Protein AF-A0AAU6C6D6-F1 (afdb_monomer)

Nearest PDB structures (foldseek):
  5wzw-assembly1_A  TM=3.842E-01  e=5.527E+00  Homo sapiens
  5thf-assembly1_B  TM=3.024E-01  e=4.524E+00  Influenza A virus (A/Hong Kong/1/1968(H3N2))
  6tvd-assembly2_L  TM=2.771E-01  e=9.428E+00  Influenza A virus

Radius of gyration: 27.12 Å; Cα contacts (8 Å, |Δi|>4): 34; chains: 1; bounding box: 51×80×41 Å

Solvent-accessible surface area (backbone atoms only — not comparable to full-atom values): 5953 Å² total; per-residue (Å²): 133,84,77,81,75,71,51,72,65,57,50,52,52,52,50,53,50,54,52,48,39,46,74,74,61,55,85,63,84,56,60,48,75,43,85,51,100,90,45,76,45,77,73,53,57,89,70,72,48,72,66,55,48,50,54,58,52,51,56,53,52,56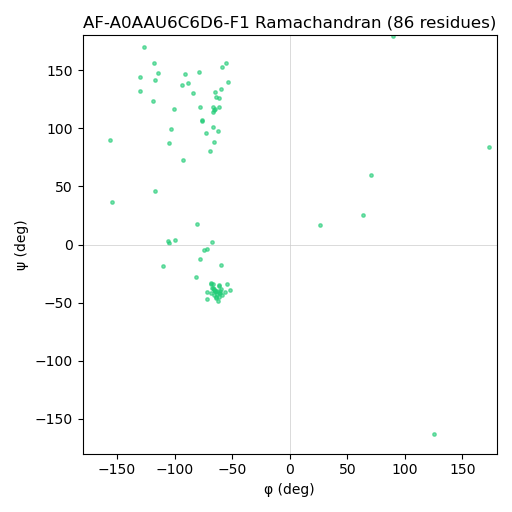,67,67,66,51,75,84,80,70,78,95,79,78,88,75,77,76,72,82,76,91,83,73,81,81,84,129

Secondary structure (DSSP, 8-state):
----PPPHHHHHHHHHHHHHHHHTT--SSSEEEEEETTEEEEEEES---HHHHHHHHHHHHHHHT-GGGS--------PPPS--PPP-

Foldseek 3Di:
DDDPPDDPVRVVVVVVVVVVCVVVPPPDPDWDWDQDPVGIDTPDHDDCDPVNVVVVVVVVVVVVPPPVPPDPDDPPPPDPDPDDDDDD

Structure (mmCIF, N/CA/C/O backbone):
data_AF-A0AAU6C6D6-F1
#
_entry.id   AF-A0AAU6C6D6-F1
#
loop_
_atom_site.group_PDB
_atom_site.id
_atom_site.type_sym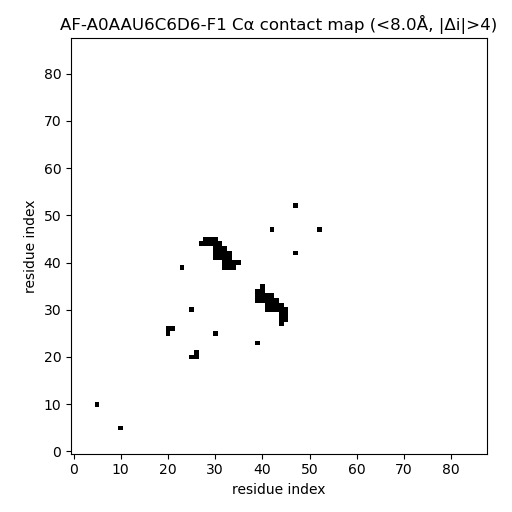bol
_atom_site.label_atom_id
_atom_site.label_alt_id
_atom_site.label_comp_id
_atom_site.label_asym_id
_atom_site.label_entity_id
_atom_site.label_seq_id
_atom_site.pdbx_PDB_ins_code
_atom_site.Cartn_x
_atom_site.Cartn_y
_atom_site.Cartn_z
_atom_site.occupancy
_atom_site.B_iso_or_equiv
_atom_site.auth_seq_id
_atom_site.auth_comp_id
_atom_site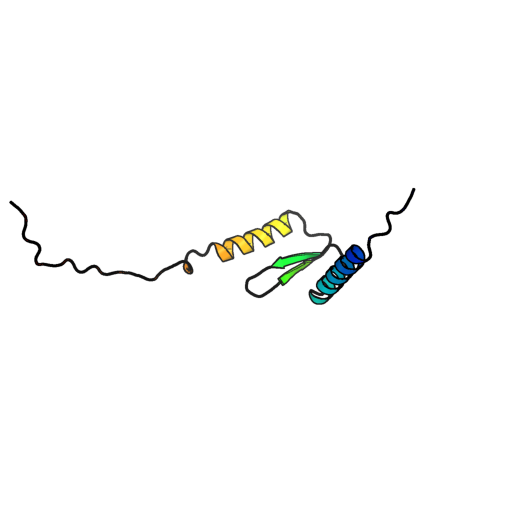.auth_asym_id
_atom_site.auth_atom_id
_atom_site.pdbx_PDB_model_num
ATOM 1 N N . MET A 1 1 ? 2.745 -19.895 -28.678 1.00 48.81 1 M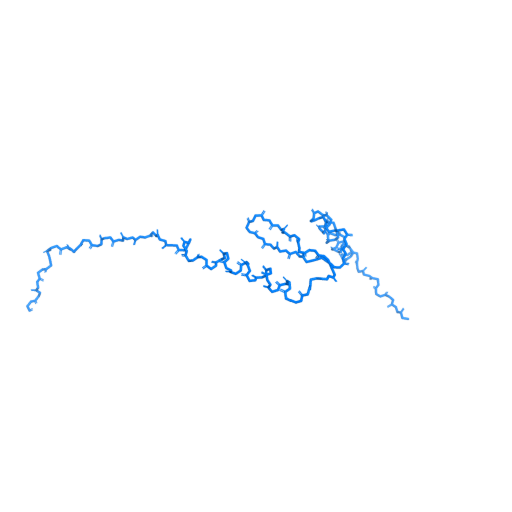ET A N 1
ATOM 2 C CA . MET A 1 1 ? 2.245 -18.675 -28.010 1.00 48.81 1 MET A CA 1
ATOM 3 C C . MET A 1 1 ? 3.446 -17.812 -27.685 1.00 48.81 1 MET A C 1
ATOM 5 O O . MET A 1 1 ? 4.317 -18.281 -26.966 1.00 48.81 1 MET A O 1
ATOM 9 N N . ALA A 1 2 ? 3.556 -16.631 -28.290 1.00 50.28 2 ALA A N 1
ATOM 10 C CA . ALA A 1 2 ? 4.656 -15.718 -28.001 1.00 50.28 2 ALA A CA 1
ATOM 11 C C . ALA A 1 2 ? 4.366 -15.022 -26.668 1.00 50.28 2 ALA A C 1
ATOM 13 O O . ALA A 1 2 ? 3.344 -14.351 -26.538 1.00 50.28 2 ALA A O 1
ATOM 14 N N . ALA A 1 3 ? 5.231 -15.217 -25.674 1.00 62.78 3 ALA A N 1
ATOM 15 C CA . ALA A 1 3 ? 5.234 -14.356 -24.506 1.00 62.78 3 ALA A CA 1
ATOM 16 C C . ALA A 1 3 ? 5.648 -12.964 -24.990 1.00 62.78 3 ALA A C 1
ATOM 18 O O . ALA A 1 3 ? 6.756 -12.797 -25.502 1.00 62.78 3 ALA A O 1
ATOM 19 N N . THR A 1 4 ? 4.753 -11.983 -24.885 1.00 68.12 4 THR A N 1
ATOM 20 C CA . THR A 1 4 ? 5.134 -10.577 -25.019 1.00 68.12 4 THR A CA 1
ATOM 21 C C . THR A 1 4 ? 6.100 -10.293 -23.885 1.00 68.12 4 THR A C 1
ATOM 23 O O . THR A 1 4 ? 5.696 -10.115 -22.738 1.00 68.12 4 THR A O 1
ATOM 26 N N . VAL A 1 5 ? 7.392 -10.341 -24.195 1.00 67.06 5 VAL A N 1
ATOM 27 C CA . VAL A 1 5 ? 8.428 -9.921 -23.263 1.00 67.06 5 VAL A CA 1
ATOM 28 C C . VAL A 1 5 ? 8.167 -8.445 -22.998 1.00 67.06 5 VAL A C 1
ATOM 30 O O . VAL A 1 5 ? 8.123 -7.643 -23.934 1.00 67.06 5 VAL A O 1
ATOM 33 N N . ALA A 1 6 ? 7.895 -8.116 -21.736 1.00 73.44 6 ALA A N 1
ATOM 34 C CA . ALA A 1 6 ? 7.625 -6.752 -21.319 1.00 73.44 6 ALA A CA 1
ATOM 35 C C . ALA A 1 6 ? 8.775 -5.844 -21.773 1.00 73.44 6 ALA A C 1
ATOM 37 O O . ALA A 1 6 ? 9.945 -6.235 -21.732 1.00 73.44 6 ALA A O 1
ATOM 38 N N . SER A 1 7 ? 8.437 -4.641 -22.238 1.00 85.31 7 SER A N 1
ATOM 39 C CA . SER A 1 7 ? 9.459 -3.675 -22.628 1.00 85.31 7 SER A CA 1
ATOM 40 C C . SER A 1 7 ? 10.375 -3.367 -21.430 1.00 85.31 7 SER A C 1
ATOM 42 O O . SER A 1 7 ? 9.919 -3.444 -20.285 1.00 85.31 7 SER A O 1
ATOM 44 N N . PRO A 1 8 ? 11.641 -2.974 -21.650 1.00 87.50 8 PRO A N 1
ATOM 45 C CA . PRO A 1 8 ? 12.528 -2.589 -20.553 1.00 87.50 8 PRO A CA 1
ATOM 46 C C . PRO A 1 8 ? 11.942 -1.486 -19.659 1.00 87.50 8 PRO A C 1
ATOM 48 O O . PRO A 1 8 ? 12.140 -1.511 -18.449 1.00 87.50 8 PRO A O 1
ATOM 51 N N . ALA A 1 9 ? 11.173 -0.558 -20.238 1.00 90.50 9 ALA A N 1
ATOM 52 C CA . ALA A 1 9 ? 10.478 0.486 -19.488 1.00 90.50 9 ALA A CA 1
ATOM 53 C C . ALA A 1 9 ? 9.418 -0.102 -18.542 1.00 90.50 9 ALA A C 1
ATOM 55 O O . ALA A 1 9 ? 9.389 0.237 -17.366 1.00 90.50 9 ALA A O 1
ATOM 56 N N . THR A 1 10 ? 8.620 -1.056 -19.026 1.00 89.38 10 THR A N 1
ATOM 57 C CA . THR A 1 10 ? 7.614 -1.759 -18.214 1.00 89.38 10 THR A CA 1
ATOM 58 C C . THR A 1 10 ? 8.249 -2.535 -17.058 1.00 89.38 10 THR A C 1
ATOM 60 O O . THR A 1 10 ? 7.678 -2.604 -15.974 1.00 89.38 10 THR A O 1
ATOM 63 N N . LEU A 1 11 ? 9.437 -3.114 -17.264 1.00 90.56 11 LEU A N 1
ATOM 64 C CA . LEU A 1 11 ? 10.174 -3.780 -16.187 1.00 90.56 11 LEU A CA 1
ATOM 65 C C . LEU A 1 11 ? 10.679 -2.785 -15.134 1.00 90.56 11 LEU A C 1
ATOM 67 O O . LEU A 1 11 ? 10.564 -3.068 -13.946 1.00 90.56 11 LEU A O 1
ATOM 71 N N . ALA A 1 12 ? 11.192 -1.626 -15.555 1.00 93.06 12 ALA A N 1
ATOM 72 C CA . ALA A 1 12 ? 11.659 -0.584 -14.640 1.00 93.06 12 ALA A CA 1
ATOM 73 C C . ALA A 1 12 ? 10.516 0.018 -13.804 1.00 93.06 12 ALA A C 1
ATOM 75 O O . ALA A 1 12 ? 10.689 0.251 -12.609 1.00 93.06 12 ALA A O 1
ATOM 76 N N . GLU A 1 13 ? 9.343 0.231 -14.408 1.00 91.81 13 GLU A N 1
ATOM 77 C CA . GLU A 1 13 ? 8.132 0.668 -13.698 1.00 91.81 13 GLU A CA 1
ATOM 78 C C . GLU A 1 13 ? 7.696 -0.372 -12.660 1.00 91.81 13 GLU A C 1
ATOM 80 O O . GLU A 1 13 ? 7.520 -0.042 -11.490 1.00 91.81 13 GLU A O 1
ATOM 85 N N . ALA A 1 14 ? 7.625 -1.648 -13.053 1.00 91.50 14 ALA A N 1
ATOM 86 C CA . ALA A 1 14 ? 7.268 -2.723 -12.133 1.00 91.50 14 ALA A CA 1
ATOM 87 C C . ALA A 1 14 ? 8.265 -2.848 -10.967 1.00 91.50 14 ALA A C 1
ATOM 89 O O . ALA A 1 14 ? 7.862 -3.036 -9.820 1.00 91.50 14 ALA A O 1
ATOM 90 N N . GLU A 1 15 ? 9.569 -2.736 -11.233 1.00 94.56 15 GLU A N 1
ATOM 91 C CA . GLU A 1 15 ? 10.593 -2.748 -10.186 1.00 94.56 15 GLU A CA 1
ATOM 92 C C . GLU A 1 15 ? 10.422 -1.574 -9.215 1.00 94.56 15 GLU A C 1
ATOM 94 O O . GLU A 1 15 ? 10.463 -1.777 -7.998 1.00 94.56 15 GLU A O 1
ATOM 99 N N . ALA A 1 16 ? 10.181 -0.365 -9.731 1.00 94.94 16 ALA A N 1
ATOM 100 C CA . ALA A 1 16 ? 9.926 0.810 -8.906 1.00 94.94 16 ALA A CA 1
ATOM 101 C C . ALA A 1 16 ? 8.705 0.606 -7.994 1.00 94.94 16 ALA A C 1
ATOM 103 O O . ALA A 1 16 ? 8.791 0.884 -6.796 1.00 94.94 16 ALA A O 1
ATOM 104 N N . ASP A 1 17 ? 7.619 0.039 -8.523 1.00 91.50 17 ASP A N 1
ATOM 105 C CA . ASP A 1 17 ? 6.408 -0.268 -7.757 1.00 91.50 17 ASP A CA 1
ATOM 106 C C . ASP A 1 17 ? 6.666 -1.308 -6.654 1.00 91.50 17 ASP A C 1
ATOM 108 O O . ASP A 1 17 ? 6.224 -1.142 -5.513 1.00 91.50 17 ASP A O 1
ATOM 112 N N . PHE A 1 18 ? 7.434 -2.366 -6.941 1.00 91.50 18 PHE A N 1
ATOM 113 C CA . PHE A 1 18 ? 7.813 -3.361 -5.930 1.00 91.50 18 PHE A CA 1
ATOM 114 C C . PHE A 1 18 ? 8.699 -2.771 -4.829 1.00 91.50 18 PHE A C 1
ATOM 116 O O . PHE A 1 18 ? 8.546 -3.113 -3.652 1.00 91.50 18 PHE A O 1
ATOM 123 N N . LEU A 1 19 ? 9.637 -1.895 -5.189 1.00 94.44 19 LEU A N 1
ATOM 124 C CA . LEU A 1 19 ? 10.480 -1.202 -4.218 1.00 94.44 19 LEU A CA 1
ATOM 125 C C . LEU A 1 19 ? 9.653 -0.267 -3.337 1.00 94.44 19 LEU A C 1
ATOM 127 O O . LEU A 1 19 ? 9.877 -0.216 -2.126 1.00 94.44 19 LEU A O 1
ATOM 131 N N . GLU A 1 20 ? 8.678 0.427 -3.914 1.00 91.75 20 GLU A N 1
ATOM 132 C CA . GLU A 1 20 ? 7.774 1.286 -3.162 1.00 91.75 20 GLU A CA 1
ATOM 133 C C . GLU A 1 20 ? 6.892 0.472 -2.208 1.00 91.75 20 GLU A C 1
ATOM 135 O O . GLU A 1 20 ? 6.808 0.793 -1.023 1.00 91.75 20 GLU A O 1
ATOM 140 N N . ALA A 1 21 ? 6.348 -0.663 -2.656 1.00 89.31 21 ALA A N 1
ATOM 141 C CA . ALA A 1 21 ? 5.617 -1.584 -1.789 1.00 89.31 21 ALA A CA 1
ATOM 142 C C . ALA A 1 21 ? 6.467 -2.038 -0.585 1.00 89.31 21 ALA A C 1
ATOM 144 O O . ALA A 1 21 ? 5.985 -2.042 0.549 1.00 89.31 21 ALA A O 1
ATOM 145 N N . ARG A 1 22 ? 7.759 -2.329 -0.794 1.00 90.12 22 ARG A N 1
ATOM 146 C CA . ARG A 1 22 ? 8.699 -2.670 0.290 1.00 90.12 22 ARG A CA 1
ATOM 147 C C . ARG A 1 22 ? 9.015 -1.503 1.218 1.00 90.12 22 ARG A C 1
ATOM 149 O O . ARG A 1 22 ? 9.201 -1.729 2.409 1.00 90.12 22 ARG A O 1
ATOM 156 N N . ARG A 1 23 ? 9.069 -0.264 0.725 1.00 90.62 23 ARG A N 1
ATOM 157 C CA . ARG A 1 23 ? 9.228 0.931 1.581 1.00 90.62 23 ARG A CA 1
ATOM 158 C C . ARG A 1 23 ? 8.005 1.166 2.450 1.00 90.62 23 ARG A C 1
ATOM 160 O O . ARG A 1 23 ? 8.135 1.488 3.626 1.00 90.62 23 ARG A O 1
ATOM 167 N N . LEU A 1 24 ? 6.830 0.898 1.893 1.00 88.06 24 LEU A N 1
ATOM 168 C CA . LEU A 1 24 ? 5.571 0.835 2.625 1.00 88.06 24 LEU A CA 1
ATOM 169 C C . LEU A 1 24 ? 5.486 -0.417 3.512 1.00 88.06 24 LEU A C 1
ATOM 171 O O . LEU A 1 24 ? 4.523 -0.549 4.262 1.00 88.06 24 LEU A O 1
ATOM 175 N N . GLY A 1 25 ? 6.500 -1.294 3.448 1.00 88.44 25 GLY A N 1
ATOM 176 C CA . GLY A 1 25 ? 6.740 -2.556 4.156 1.00 88.44 25 GLY A CA 1
ATOM 177 C C . GLY A 1 25 ? 5.724 -3.660 3.882 1.00 88.44 25 GLY A C 1
ATOM 178 O O . GLY A 1 25 ? 5.537 -4.535 4.724 1.00 88.44 25 GLY A O 1
ATOM 179 N N . ILE A 1 26 ? 5.075 -3.615 2.723 1.00 87.69 26 ILE A N 1
ATOM 180 C CA . ILE A 1 26 ? 4.284 -4.721 2.192 1.00 87.69 26 ILE A CA 1
ATOM 181 C C . ILE A 1 26 ? 5.240 -5.870 1.857 1.00 87.69 26 ILE A C 1
ATOM 183 O O . ILE A 1 26 ? 6.087 -5.762 0.971 1.00 87.69 26 ILE A O 1
ATOM 187 N N . ASP A 1 27 ? 5.094 -6.966 2.586 1.00 86.94 27 ASP A N 1
ATOM 188 C CA . ASP A 1 27 ? 5.858 -8.208 2.462 1.00 86.94 27 ASP A CA 1
ATOM 189 C C . ASP A 1 27 ? 5.012 -9.369 1.913 1.00 86.94 27 ASP A C 1
ATOM 191 O O . ASP A 1 27 ? 5.559 -10.331 1.374 1.00 86.94 27 ASP A O 1
ATOM 195 N N . ALA A 1 28 ? 3.682 -9.252 1.986 1.00 83.06 28 ALA A N 1
ATOM 1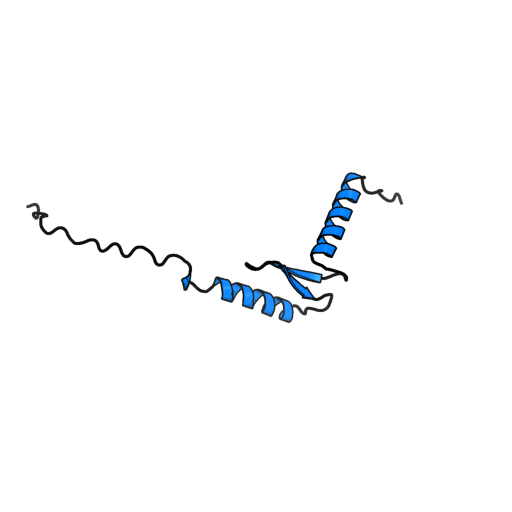96 C CA . ALA A 1 28 ? 2.724 -10.201 1.435 1.00 83.06 28 ALA A CA 1
ATOM 197 C C . ALA A 1 28 ? 1.651 -9.507 0.579 1.00 83.06 28 ALA A C 1
ATOM 199 O O . ALA A 1 28 ? 1.177 -8.408 0.885 1.00 83.06 28 ALA A O 1
ATOM 200 N N . HIS A 1 29 ? 1.231 -10.186 -0.489 1.00 77.50 29 HIS A N 1
ATOM 201 C CA . HIS A 1 29 ? 0.175 -9.718 -1.385 1.00 77.50 29 HIS A CA 1
ATOM 202 C C . HIS A 1 29 ? -1.062 -10.624 -1.318 1.00 77.50 29 HIS A C 1
ATOM 204 O O . HIS A 1 29 ? -0.913 -11.840 -1.180 1.00 77.50 29 HIS A O 1
ATOM 210 N N . PRO A 1 30 ? -2.271 -10.061 -1.501 1.00 79.88 30 PRO A N 1
ATOM 211 C CA . PRO A 1 30 ? -2.602 -8.636 -1.570 1.00 79.88 30 PRO A CA 1
ATOM 212 C C . PRO A 1 30 ? -2.667 -8.003 -0.174 1.00 79.88 30 PRO A C 1
ATOM 214 O O . PRO A 1 30 ? -3.078 -8.661 0.778 1.00 79.88 30 PRO A O 1
ATOM 217 N N . THR A 1 31 ? -2.319 -6.717 -0.085 1.00 84.00 31 THR A N 1
ATOM 218 C CA . THR A 1 31 ? -2.420 -5.887 1.126 1.00 84.00 31 THR A CA 1
ATOM 219 C C . THR A 1 31 ? -3.138 -4.588 0.781 1.00 84.00 31 THR A C 1
ATOM 221 O O . THR A 1 31 ? -2.789 -3.940 -0.205 1.00 84.00 31 THR A O 1
ATOM 224 N N . LEU A 1 32 ? -4.128 -4.201 1.589 1.00 84.56 32 LEU A N 1
ATOM 225 C CA . LEU A 1 32 ? -4.817 -2.921 1.432 1.00 84.56 32 LEU A CA 1
ATOM 226 C C . LEU A 1 32 ? -4.105 -1.815 2.217 1.00 84.56 32 LEU A C 1
ATOM 228 O O . LEU A 1 32 ? -3.686 -2.009 3.361 1.00 84.56 32 LEU A O 1
ATOM 232 N N . LEU A 1 33 ? -4.006 -0.640 1.599 1.00 84.88 33 LEU A N 1
ATOM 233 C CA . LEU A 1 33 ? -3.412 0.560 2.180 1.00 84.88 33 LEU A CA 1
ATOM 234 C C . LEU A 1 33 ? -4.461 1.665 2.307 1.00 84.88 33 LEU A C 1
ATOM 236 O O . LEU A 1 33 ? -5.278 1.862 1.408 1.00 84.88 33 LEU A O 1
ATOM 240 N N . ARG A 1 34 ? -4.403 2.420 3.405 1.00 83.19 34 ARG A N 1
ATOM 241 C CA . ARG A 1 34 ? -5.229 3.602 3.653 1.00 83.19 34 ARG A CA 1
ATOM 242 C C . ARG A 1 34 ? -4.346 4.830 3.802 1.00 83.19 34 ARG A C 1
ATOM 244 O O . ARG A 1 34 ? -3.513 4.887 4.698 1.00 83.19 34 ARG A O 1
ATOM 251 N N . ASN A 1 35 ? -4.587 5.849 2.987 1.00 83.19 35 ASN A N 1
ATOM 252 C CA . ASN A 1 35 ? -3.933 7.144 3.153 1.00 83.19 35 ASN A CA 1
ATOM 253 C C . ASN A 1 35 ? -4.687 8.000 4.174 1.00 83.19 35 ASN A C 1
ATOM 255 O O . ASN A 1 35 ? -5.902 8.168 4.086 1.00 83.19 35 ASN A O 1
ATOM 259 N N . THR A 1 36 ? -3.953 8.548 5.134 1.00 78.19 36 THR A N 1
ATOM 260 C CA . THR A 1 36 ? -4.456 9.438 6.183 1.00 78.19 36 THR A CA 1
ATOM 261 C C . THR A 1 36 ? -3.646 10.731 6.213 1.00 78.19 36 THR A C 1
ATOM 263 O O . THR A 1 36 ? -2.577 10.823 5.609 1.00 78.19 36 THR A O 1
ATOM 266 N N . ALA A 1 37 ? -4.111 11.725 6.973 1.00 81.81 37 ALA A N 1
ATOM 267 C CA . ALA A 1 37 ? -3.354 12.957 7.206 1.00 81.81 37 ALA A CA 1
ATOM 268 C C . ALA A 1 37 ? -1.987 12.720 7.887 1.00 81.81 37 ALA A C 1
ATOM 270 O O . ALA A 1 37 ? -1.128 13.597 7.845 1.00 81.81 37 ALA A O 1
ATOM 271 N N . HIS A 1 38 ? -1.782 11.552 8.506 1.00 79.56 38 HIS A N 1
ATOM 272 C CA . HIS A 1 38 ? -0.561 11.197 9.230 1.00 79.56 38 HIS A CA 1
ATOM 273 C C . HIS A 1 38 ? 0.339 10.216 8.466 1.00 79.56 38 HIS A C 1
ATOM 275 O O . HIS A 1 38 ? 1.393 9.843 8.974 1.00 79.56 38 HIS A O 1
ATOM 281 N N . GLY A 1 39 ? -0.051 9.818 7.251 1.00 82.75 39 GLY A N 1
ATOM 282 C CA . GLY A 1 39 ? 0.676 8.849 6.434 1.00 82.75 39 GLY A CA 1
ATOM 283 C C . GLY A 1 39 ? -0.198 7.678 5.998 1.00 82.75 39 GLY A C 1
ATOM 284 O O . GLY A 1 39 ? -1.429 7.749 6.030 1.00 82.75 39 GLY A O 1
ATOM 285 N N . THR A 1 40 ? 0.447 6.604 5.561 1.00 84.62 40 THR A N 1
ATOM 286 C CA . THR A 1 40 ? -0.221 5.423 5.011 1.00 84.62 40 THR A CA 1
ATOM 287 C C . THR A 1 40 ? -0.306 4.313 6.057 1.00 84.62 40 THR A C 1
ATOM 289 O O . THR A 1 40 ? 0.713 3.768 6.476 1.00 84.62 40 THR A O 1
ATOM 292 N N . ASP A 1 41 ? -1.530 3.952 6.440 1.00 82.56 41 ASP A N 1
ATOM 293 C CA . ASP A 1 41 ? -1.829 2.821 7.319 1.00 82.56 41 ASP A CA 1
ATOM 294 C C . ASP A 1 41 ? -2.059 1.550 6.490 1.00 82.56 41 ASP A C 1
ATOM 296 O O . ASP A 1 41 ? -2.643 1.598 5.404 1.00 82.56 41 ASP A O 1
ATOM 300 N N . ARG A 1 42 ? -1.673 0.384 7.017 1.00 81.94 42 ARG A N 1
ATOM 301 C CA . ARG A 1 42 ? -2.012 -0.913 6.410 1.00 81.94 42 ARG A CA 1
ATOM 302 C C . A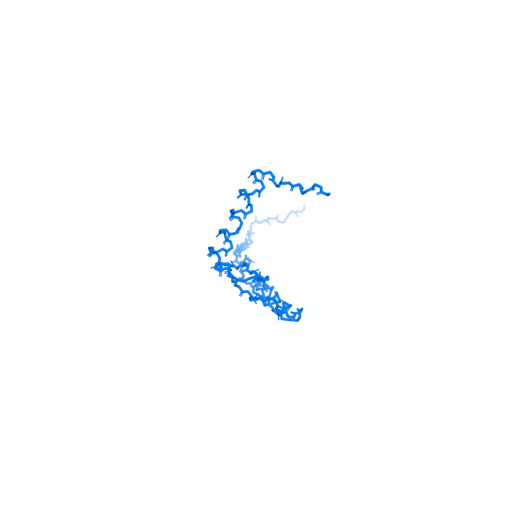RG A 1 42 ? -3.280 -1.478 7.028 1.00 81.94 42 ARG A C 1
ATOM 304 O O . ARG A 1 42 ? -3.419 -1.485 8.246 1.00 81.94 42 ARG A O 1
ATOM 311 N N . LEU A 1 43 ? -4.156 -2.023 6.191 1.00 76.12 43 LEU A N 1
ATOM 312 C CA . LEU A 1 43 ? -5.393 -2.685 6.618 1.00 76.12 43 LEU A CA 1
ATOM 313 C C . LEU A 1 43 ? -5.272 -4.225 6.651 1.00 76.12 43 LEU A C 1
ATOM 315 O O . LEU A 1 43 ? -6.243 -4.910 6.948 1.00 76.12 43 LEU A O 1
ATOM 319 N N . GLY A 1 44 ? -4.079 -4.775 6.387 1.00 68.19 44 GLY A N 1
ATOM 320 C CA . GLY A 1 44 ? -3.817 -6.222 6.372 1.00 68.19 44 GLY A CA 1
ATOM 321 C C . GLY A 1 44 ? -4.038 -6.881 5.003 1.00 68.19 44 GLY A C 1
ATOM 322 O O . GLY A 1 44 ? -4.364 -6.204 4.023 1.00 68.19 44 GLY A O 1
ATOM 323 N N . GLY A 1 45 ? -3.798 -8.198 4.931 1.00 66.19 45 GLY A N 1
ATOM 324 C CA . GLY A 1 45 ? -3.808 -8.977 3.685 1.00 66.19 45 GLY A CA 1
ATOM 325 C C . GLY A 1 45 ? -4.857 -10.096 3.603 1.00 66.19 45 GLY A C 1
ATOM 326 O O . GLY A 1 45 ? -5.340 -10.567 4.628 1.00 66.19 45 GLY A O 1
ATOM 327 N N . LEU A 1 46 ? -5.211 -10.457 2.356 1.00 56.38 46 LEU A N 1
ATOM 328 C CA . LEU A 1 46 ? -6.173 -11.463 1.828 1.00 56.38 46 LEU A CA 1
ATOM 329 C C . LEU A 1 46 ? -7.401 -11.888 2.678 1.00 56.38 46 LEU A C 1
ATOM 331 O O . LEU A 1 46 ? -7.988 -12.906 2.356 1.00 56.38 46 LEU A O 1
ATOM 335 N N . VAL A 1 47 ? -7.857 -11.199 3.728 1.00 56.38 47 VAL A N 1
ATOM 336 C CA . VAL A 1 47 ? -9.131 -11.564 4.398 1.00 56.38 47 VAL A CA 1
ATOM 337 C C . VAL A 1 47 ? -9.806 -10.384 5.112 1.00 56.38 47 VAL A C 1
ATOM 339 O O . VAL A 1 47 ? -10.416 -10.547 6.166 1.00 56.38 47 VAL A O 1
ATOM 342 N N . THR A 1 48 ? -9.746 -9.167 4.573 1.00 60.78 48 THR A N 1
ATOM 343 C CA . THR A 1 48 ? -10.715 -8.149 5.009 1.00 60.78 48 THR A CA 1
ATOM 344 C C . THR A 1 48 ? -12.045 -8.471 4.333 1.00 60.78 48 THR A C 1
ATOM 346 O O . THR A 1 48 ? -12.167 -8.310 3.118 1.00 60.78 48 THR A O 1
ATOM 349 N N . SER A 1 49 ? -13.029 -8.972 5.087 1.00 68.44 49 SER A N 1
ATOM 350 C CA . SER A 1 49 ? -14.406 -9.064 4.588 1.00 68.44 49 SER A CA 1
ATOM 351 C C . SER A 1 49 ? -14.879 -7.683 4.121 1.00 68.44 49 SER A C 1
ATOM 353 O O . SER A 1 49 ? -14.357 -6.661 4.575 1.00 68.44 49 SER A O 1
ATOM 355 N N . ALA A 1 50 ? -15.870 -7.636 3.226 1.00 71.94 50 ALA A N 1
ATOM 356 C CA . ALA A 1 50 ? -16.458 -6.367 2.791 1.00 71.94 50 ALA A CA 1
ATOM 357 C C . ALA A 1 50 ? -16.894 -5.510 3.997 1.00 71.94 50 ALA A C 1
ATOM 359 O O . ALA A 1 50 ? -16.591 -4.324 4.039 1.00 71.94 50 ALA A O 1
ATOM 360 N N . ASP A 1 51 ? -17.452 -6.138 5.037 1.00 72.12 51 ASP A N 1
ATOM 361 C CA . ASP A 1 51 ? -17.837 -5.457 6.279 1.00 72.12 51 ASP A CA 1
ATOM 362 C C . ASP A 1 51 ? -16.647 -4.846 7.035 1.00 72.12 51 ASP A C 1
ATOM 364 O O . ASP A 1 51 ? -16.749 -3.747 7.580 1.00 72.12 51 ASP A O 1
ATOM 368 N N . ALA A 1 52 ? -15.504 -5.541 7.083 1.00 70.69 52 ALA A N 1
ATOM 369 C CA . ALA A 1 52 ? -14.295 -5.010 7.708 1.00 70.69 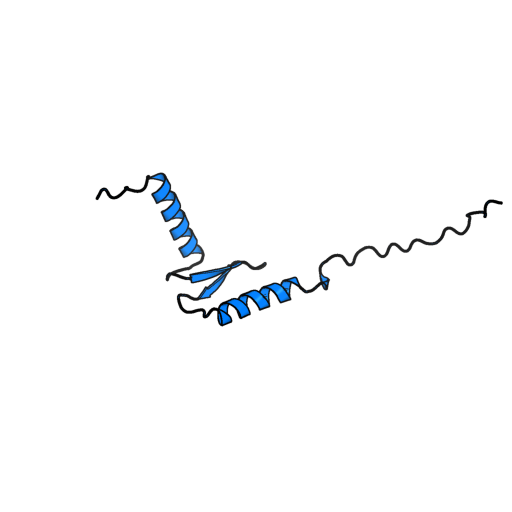52 ALA A CA 1
ATOM 370 C C . ALA A 1 52 ? -13.765 -3.798 6.926 1.00 70.69 52 ALA A C 1
ATOM 372 O O . ALA A 1 52 ? -13.356 -2.799 7.520 1.00 70.69 52 ALA A O 1
ATOM 373 N N . LEU A 1 53 ? -13.828 -3.851 5.592 1.00 74.31 53 LEU A N 1
ATOM 374 C CA . LEU A 1 53 ? -13.480 -2.716 4.742 1.00 74.31 53 LEU A CA 1
ATOM 375 C C . LEU A 1 53 ? -14.435 -1.533 4.964 1.00 74.31 53 LEU A C 1
ATOM 377 O O . LEU A 1 53 ? -13.969 -0.411 5.165 1.00 74.31 53 LEU A O 1
ATOM 381 N N . ASP A 1 54 ? -15.745 -1.779 5.000 1.00 75.00 54 ASP A N 1
ATOM 382 C CA . ASP A 1 54 ? -16.758 -0.743 5.211 1.00 75.00 54 ASP A CA 1
ATOM 383 C C . ASP A 1 54 ? -16.587 -0.043 6.565 1.00 75.00 54 ASP A C 1
ATOM 385 O O . ASP A 1 54 ? -16.653 1.185 6.637 1.00 75.00 54 ASP A O 1
ATOM 389 N N . GLN A 1 55 ? -16.261 -0.778 7.633 1.00 71.25 55 GLN A N 1
ATOM 390 C CA . GLN A 1 55 ? -15.941 -0.188 8.941 1.00 71.25 55 GLN A CA 1
ATOM 391 C C . GLN A 1 55 ? -14.703 0.725 8.882 1.00 71.25 55 GLN A C 1
ATOM 393 O O . GLN A 1 55 ? -14.703 1.830 9.445 1.00 71.25 55 GLN A O 1
ATOM 398 N N . HIS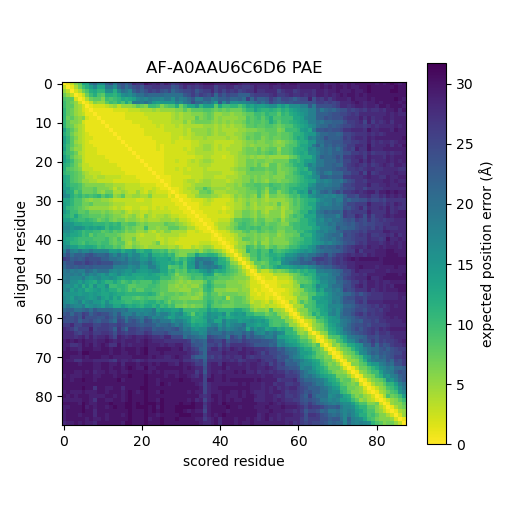 A 1 56 ? -13.652 0.310 8.168 1.00 70.75 56 HIS A N 1
ATOM 399 C CA . HIS A 1 56 ? -12.445 1.121 7.988 1.00 70.75 56 HIS A CA 1
ATOM 400 C C . HIS A 1 56 ? -12.703 2.392 7.161 1.00 70.75 56 HIS A C 1
ATOM 402 O O . HIS A 1 56 ? -12.167 3.463 7.481 1.00 70.75 56 HIS A O 1
ATOM 408 N N . VAL A 1 57 ? -13.553 2.312 6.133 1.00 72.25 57 VAL A N 1
ATOM 409 C CA . VAL A 1 57 ? -13.935 3.465 5.304 1.00 72.25 57 VAL A CA 1
ATOM 410 C C . VAL A 1 57 ? -14.855 4.414 6.078 1.00 72.25 57 VAL A C 1
ATOM 412 O O . VAL A 1 57 ? -14.582 5.613 6.131 1.00 72.25 57 VAL A O 1
ATOM 415 N N . ALA A 1 58 ? -15.881 3.901 6.763 1.00 70.50 58 ALA A N 1
ATOM 416 C CA . ALA A 1 58 ? -16.831 4.703 7.538 1.00 70.50 58 ALA A CA 1
ATOM 417 C C . ALA A 1 58 ? -16.152 5.521 8.652 1.00 70.50 58 ALA A C 1
ATOM 419 O O . ALA A 1 58 ? -16.485 6.691 8.861 1.00 70.50 58 ALA A O 1
ATOM 420 N N . THR A 1 59 ? -15.138 4.949 9.310 1.00 61.88 59 THR A N 1
ATOM 421 C CA . THR A 1 59 ? -14.328 5.652 10.323 1.00 61.88 59 THR A CA 1
ATOM 422 C C . THR A 1 59 ? -13.587 6.858 9.726 1.00 61.88 59 THR A C 1
ATOM 424 O O . THR A 1 59 ? -13.453 7.900 10.366 1.00 61.88 59 THR A O 1
ATOM 427 N N . THR A 1 60 ? -13.147 6.750 8.470 1.00 59.66 60 THR A N 1
ATOM 428 C CA . THR A 1 60 ? -12.462 7.830 7.739 1.00 59.66 60 THR A CA 1
ATOM 429 C C . THR A 1 60 ? -13.431 8.954 7.359 1.00 59.66 60 THR A C 1
ATOM 431 O O . THR A 1 60 ? -13.116 10.132 7.528 1.00 59.66 60 THR A O 1
ATOM 434 N N . THR A 1 61 ? -14.643 8.607 6.917 1.00 57.19 61 THR A N 1
ATOM 435 C CA . THR A 1 61 ? -15.682 9.588 6.568 1.00 57.19 61 THR A CA 1
ATOM 436 C C . THR A 1 61 ? -16.162 10.368 7.793 1.00 57.19 61 THR A C 1
ATOM 438 O O . THR A 1 61 ? -16.349 11.579 7.700 1.00 57.19 61 THR A O 1
ATOM 441 N N . ALA A 1 62 ? -16.297 9.729 8.960 1.00 55.31 62 ALA A N 1
ATOM 442 C CA . ALA A 1 62 ? -16.665 10.405 10.209 1.00 55.31 62 ALA A CA 1
ATOM 443 C C . ALA A 1 62 ? -15.576 11.375 10.715 1.00 55.31 62 ALA A C 1
ATOM 445 O O . ALA A 1 62 ? -15.896 12.435 11.253 1.00 55.31 62 ALA A O 1
ATOM 446 N N . ALA A 1 63 ? -14.294 11.053 10.497 1.00 51.72 63 ALA A N 1
ATOM 447 C CA . ALA A 1 63 ? -13.173 11.929 10.844 1.00 51.72 63 ALA A CA 1
ATOM 448 C C . ALA A 1 63 ? -13.118 13.197 9.969 1.00 51.72 63 ALA A C 1
ATOM 450 O O . ALA A 1 63 ? -12.761 14.266 10.458 1.00 51.72 63 ALA A O 1
ATOM 451 N N . TRP A 1 64 ? -13.528 13.106 8.700 1.00 43.91 64 TRP A N 1
ATOM 452 C CA . TRP A 1 64 ? -13.670 14.273 7.819 1.00 43.91 64 TRP A CA 1
ATOM 453 C C . TRP A 1 64 ? -14.998 15.016 8.047 1.00 43.91 64 TRP A C 1
ATOM 455 O O . TRP A 1 64 ? -15.082 16.230 7.892 1.00 43.91 64 TRP A O 1
ATOM 465 N N . SER A 1 65 ? -16.036 14.308 8.491 1.00 49.88 65 SER A N 1
ATOM 466 C CA . SER A 1 65 ? -17.366 14.875 8.745 1.00 49.88 65 SER A CA 1
ATOM 467 C C . SER A 1 65 ? -17.488 15.600 10.090 1.00 49.88 65 SER A C 1
ATOM 469 O O . SER A 1 65 ? -18.608 15.850 10.523 1.00 49.88 65 SER A O 1
ATOM 471 N N . HIS A 1 66 ? -16.386 15.977 10.751 1.00 40.84 66 HIS A N 1
ATOM 472 C CA . HIS A 1 66 ? -16.440 17.037 11.761 1.00 40.84 66 HIS A CA 1
ATOM 473 C C . HIS A 1 66 ? -16.528 18.396 11.044 1.00 40.84 66 HIS A C 1
ATOM 475 O O . HIS A 1 66 ? -15.514 18.883 10.539 1.00 40.84 66 HIS A O 1
ATOM 481 N N . PRO A 1 67 ? -17.693 19.076 11.032 1.00 48.12 67 PRO A N 1
ATOM 482 C CA . PRO A 1 67 ? -17.819 20.408 10.437 1.00 48.12 67 PRO A CA 1
ATOM 483 C C . PRO A 1 67 ? -17.045 21.499 11.204 1.00 48.12 67 PRO A C 1
ATOM 485 O O . PRO A 1 67 ? -17.087 22.665 10.826 1.00 48.12 67 PRO A O 1
ATOM 488 N N . SER A 1 68 ? -16.317 21.163 12.271 1.00 52.84 68 SER A N 1
ATOM 489 C CA . SER A 1 68 ? -15.685 22.133 13.174 1.00 52.84 68 SER A CA 1
ATOM 490 C C . SER A 1 68 ? -14.386 22.757 12.645 1.00 52.84 68 SER A C 1
ATOM 492 O O . SER A 1 68 ? -13.914 23.730 13.223 1.00 52.84 68 SER A O 1
ATOM 494 N N . ALA A 1 69 ? -13.790 22.227 11.571 1.00 52.44 69 ALA A N 1
ATOM 495 C CA . ALA A 1 69 ? -12.544 22.766 11.006 1.00 52.44 69 ALA A CA 1
ATOM 496 C C . ALA A 1 69 ? -12.736 23.540 9.688 1.00 52.44 69 ALA A C 1
ATOM 498 O O . ALA A 1 69 ? -11.759 24.016 9.111 1.00 52.44 69 ALA A O 1
ATOM 499 N N . LEU A 1 70 ? -13.979 23.714 9.222 1.00 52.47 70 LEU A N 1
ATOM 500 C CA . LEU A 1 70 ? -14.285 24.485 8.021 1.00 52.47 70 LEU A CA 1
ATOM 501 C C . LEU A 1 70 ? -14.884 25.848 8.408 1.00 52.47 70 LEU A C 1
ATOM 503 O O . LEU A 1 70 ? -16.092 26.039 8.465 1.00 52.47 70 LEU A O 1
ATOM 507 N N . CYS A 1 71 ? -13.993 26.815 8.637 1.00 51.09 71 CYS A N 1
ATOM 508 C CA . CYS A 1 71 ? -14.274 28.252 8.542 1.00 51.09 71 CYS A CA 1
ATOM 509 C C . CYS A 1 71 ? -15.183 28.896 9.609 1.00 51.09 71 CYS A C 1
ATOM 511 O O . CYS A 1 71 ? -16.123 29.609 9.270 1.00 51.09 71 CYS A O 1
ATOM 513 N N . GLU A 1 72 ? -14.807 28.840 10.889 1.00 53.03 72 GLU A N 1
ATOM 514 C CA . GLU A 1 72 ? -15.286 29.832 11.866 1.00 53.03 72 GLU A CA 1
ATOM 5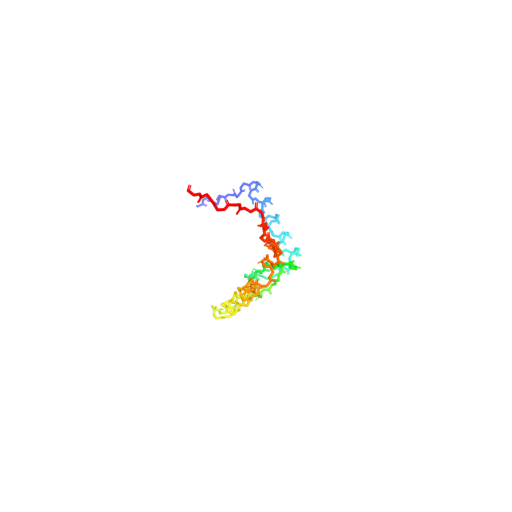15 C C . GLU A 1 72 ? -14.288 30.998 11.984 1.00 53.03 72 GLU A C 1
ATOM 517 O O . GLU A 1 72 ? -13.516 31.133 12.931 1.00 53.03 72 GLU A O 1
ATOM 522 N N . ARG A 1 73 ? -14.245 31.853 10.953 1.00 58.75 73 ARG A N 1
ATOM 523 C CA . ARG A 1 73 ? -13.593 33.169 11.044 1.00 58.75 73 ARG A CA 1
ATOM 524 C C . ARG A 1 73 ? -14.157 34.142 10.009 1.00 58.75 73 ARG A C 1
ATOM 526 O O . ARG A 1 73 ? -13.643 34.248 8.904 1.00 58.75 73 ARG A O 1
ATOM 533 N N . LYS A 1 74 ? -15.206 34.870 10.406 1.00 54.72 74 LYS A N 1
ATOM 534 C CA . LYS A 1 74 ? -15.355 36.338 10.285 1.00 54.72 74 LYS A CA 1
ATOM 535 C C . LYS A 1 74 ? -16.772 36.732 10.703 1.00 54.72 74 LYS A C 1
ATOM 537 O O . LYS A 1 74 ? -17.668 36.931 9.892 1.00 54.72 74 LYS A O 1
ATOM 542 N N . ARG A 1 75 ? -16.950 36.885 12.016 1.00 55.84 75 ARG A N 1
ATOM 543 C CA . ARG A 1 75 ? -18.043 37.667 12.593 1.00 55.84 75 ARG A CA 1
ATOM 544 C C . ARG A 1 75 ? -17.756 39.134 12.263 1.00 55.84 75 ARG A C 1
ATOM 546 O O . ARG A 1 75 ? -17.162 39.852 13.062 1.00 55.84 75 ARG A O 1
ATOM 553 N N . THR A 1 76 ? -18.074 39.569 11.048 1.00 56.47 76 THR A N 1
ATOM 554 C CA . THR A 1 76 ? -18.035 40.992 10.712 1.00 56.47 76 THR A CA 1
ATOM 555 C C . THR A 1 76 ? -19.222 41.621 11.419 1.00 56.47 76 THR A C 1
ATOM 557 O O . THR A 1 76 ? -20.356 41.556 10.951 1.00 56.47 76 THR A O 1
ATOM 560 N N . HIS A 1 77 ? -18.971 42.174 12.602 1.00 51.12 77 HIS A N 1
ATOM 561 C CA . HIS A 1 77 ? -19.912 43.055 13.269 1.00 51.12 77 HIS A CA 1
ATOM 562 C C . HIS A 1 77 ? -20.012 44.312 12.399 1.00 51.12 77 HIS A C 1
ATOM 564 O O . HIS A 1 77 ? -19.242 45.257 12.550 1.00 51.12 77 HIS A O 1
ATOM 570 N N . VAL A 1 78 ? -20.913 44.299 11.418 1.00 58.41 78 VAL A N 1
ATOM 571 C CA . VAL A 1 78 ? -21.301 45.520 10.718 1.00 58.41 78 VAL A CA 1
ATOM 572 C C . VAL A 1 78 ? -22.022 46.358 11.767 1.00 58.41 78 VAL A C 1
ATOM 574 O O . VAL A 1 78 ? -23.156 46.058 12.140 1.00 58.41 78 VAL A O 1
ATOM 577 N N . ARG A 1 79 ? -21.334 47.355 12.333 1.00 51.84 79 ARG A N 1
ATOM 578 C CA . ARG A 1 79 ? -22.019 48.419 13.069 1.00 51.84 79 ARG A CA 1
ATOM 579 C C . ARG A 1 79 ? -22.949 49.110 12.067 1.00 51.84 79 ARG A C 1
ATOM 581 O O . ARG A 1 79 ? -22.457 49.516 11.015 1.00 51.84 79 ARG A O 1
ATOM 588 N N . PRO A 1 80 ? -24.255 49.245 12.343 1.00 55.94 80 PRO A N 1
ATOM 589 C CA . PRO A 1 80 ? -25.087 50.114 11.532 1.00 55.94 80 PRO A CA 1
ATOM 590 C C . PRO A 1 80 ? -24.590 51.555 11.699 1.00 55.94 80 PRO A C 1
ATOM 592 O O . PRO A 1 80 ? -24.397 52.033 12.819 1.00 55.94 80 PRO A O 1
ATOM 595 N N . ASP A 1 81 ? -24.330 52.196 10.565 1.00 54.28 81 ASP A N 1
ATOM 596 C CA . ASP A 1 81 ? -23.991 53.611 10.443 1.00 54.28 81 ASP A CA 1
ATOM 597 C C . ASP A 1 81 ? -25.217 54.455 10.857 1.00 54.28 81 ASP A C 1
ATOM 599 O O . ASP A 1 81 ? -26.286 54.281 10.259 1.00 54.28 81 ASP A O 1
ATOM 603 N N . PRO A 1 82 ? -25.136 55.298 11.905 1.00 53.91 82 PRO A N 1
ATOM 604 C CA . PRO A 1 82 ? -26.297 56.028 12.411 1.00 53.91 82 PRO A CA 1
ATOM 605 C C . PRO A 1 82 ? -26.751 57.203 11.526 1.00 53.91 82 PRO A C 1
ATOM 607 O O . PRO A 1 82 ? -27.795 57.783 11.806 1.00 53.91 82 PRO A O 1
ATOM 610 N N . GLU A 1 83 ? -26.045 57.541 10.444 1.00 60.31 83 GLU A N 1
ATOM 611 C CA . GLU A 1 83 ? -26.260 58.796 9.704 1.00 60.31 83 GLU A CA 1
ATOM 612 C C . GLU A 1 83 ? -26.727 58.586 8.252 1.00 60.31 83 GLU A C 1
ATOM 614 O O . GLU A 1 83 ? -26.235 59.220 7.317 1.00 60.31 83 GLU A O 1
ATOM 619 N N . ARG A 1 84 ? -27.712 57.701 8.018 1.00 53.38 84 ARG A N 1
ATOM 620 C CA . ARG A 1 84 ? -28.379 57.627 6.702 1.00 53.38 84 ARG A CA 1
ATOM 621 C C . ARG A 1 84 ? -29.761 58.296 6.731 1.00 53.38 84 ARG A C 1
ATOM 623 O O . ARG A 1 84 ? -30.731 57.662 7.157 1.00 53.38 84 ARG A O 1
ATOM 630 N N . PRO A 1 85 ? -29.896 59.553 6.260 1.00 56.03 85 PRO A N 1
ATOM 631 C CA . PRO A 1 85 ? -31.177 60.251 6.229 1.00 56.03 85 PRO A CA 1
ATOM 632 C C . PRO A 1 85 ? -32.149 59.555 5.268 1.00 56.03 85 PRO A C 1
ATOM 634 O O . PRO A 1 85 ? -31.811 59.220 4.128 1.00 56.03 85 PRO A O 1
ATOM 637 N N . ARG A 1 86 ? -33.376 59.313 5.748 1.00 63.84 86 ARG A N 1
ATOM 638 C CA . ARG A 1 86 ? -34.455 58.705 4.963 1.00 63.84 86 ARG A CA 1
ATOM 639 C C . ARG A 1 86 ? -34.838 59.650 3.825 1.00 63.84 86 ARG A C 1
ATOM 641 O O . ARG A 1 86 ? -35.289 60.765 4.072 1.00 63.84 86 ARG A O 1
ATOM 648 N N . ARG A 1 87 ? -34.639 59.199 2.583 1.00 58.59 87 ARG A N 1
ATOM 649 C CA . ARG A 1 87 ? -35.119 59.899 1.386 1.00 58.59 87 ARG A CA 1
ATOM 650 C C . ARG A 1 87 ? -36.643 60.030 1.452 1.00 58.59 87 ARG A C 1
ATOM 652 O O . ARG A 1 87 ? -37.318 59.060 1.795 1.00 58.59 87 ARG A O 1
ATOM 659 N N . ARG A 1 88 ? -37.133 61.232 1.157 1.00 59.94 88 ARG A N 1
ATOM 660 C CA . ARG A 1 88 ? -38.548 61.557 0.965 1.00 59.94 88 ARG A CA 1
ATOM 661 C C . ARG A 1 88 ? -38.931 61.342 -0.493 1.00 59.94 88 ARG A C 1
ATOM 663 O O . ARG A 1 88 ? -38.028 61.510 -1.345 1.00 59.94 88 ARG A O 1
#

Sequence (88 aa):
MAATVASPATLAEAEADFLEARRLGIDAHPTLLRNTAHGTDRLGGLVTSADALDQHVATTTAAWSHPSALCERKRTHVRPDPERPRRR

Mean predicted aligned error: 16.28 Å

pLDDT: mean 70.87, std 15.29, range [40.84, 94.94]